Protein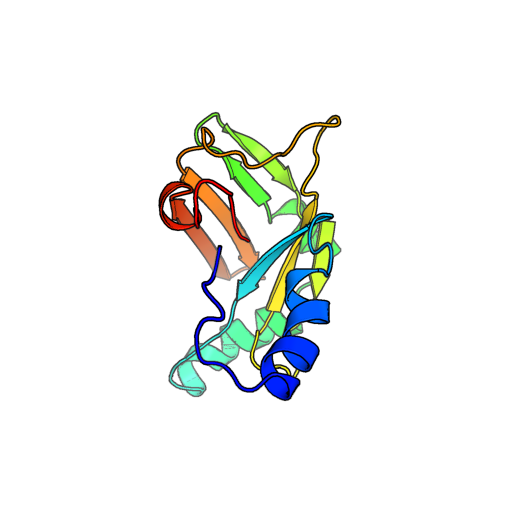 AF-A0A2V8QGH6-F1 (afdb_monomer)

Radius of gyration: 17.05 Å; Cα contacts (8 Å, |Δi|>4): 203; chains: 1; bounding box: 32×49×43 Å

Nearest PDB structures (foldseek):
  4hh8-assembly1_A  TM=4.545E-01  e=5.879E-02  Bos taurus
  2wxt-assembly1_A  TM=4.336E-01  e=2.666E-01  Clostridium perfringens
  1dee-assembly2_D  TM=5.356E-01  e=1.282E+00  Homo sapiens
  7q2t-assembly1_XXX  TM=5.241E-01  e=1.926E+00  Rattus norvegicus
  1dn0-assembly2_D  TM=5.490E-01  e=8.241E+00  Homo sapiens

Solvent-accessible surface area (backbone atoms only — not comparable to full-atom values): 7973 Å² total; per-residue (Å²): 114,86,76,68,82,83,56,56,70,68,56,49,62,66,44,42,68,62,73,70,45,83,62,72,66,42,40,74,51,65,52,62,87,85,77,63,65,82,79,43,44,67,60,50,49,35,45,62,67,56,54,55,74,60,35,38,76,49,19,34,43,31,37,72,87,70,52,69,46,56,42,72,47,69,42,55,53,59,102,76,84,53,35,26,39,42,31,27,65,27,57,52,98,89,38,65,68,74,52,89,82,44,46,40,39,33,44,36,36,49,43,79,95,82,46,73,49,76,48,77,44,52,40,75,80,35,46,52,78,92,36,83,59,114

Foldseek 3Di:
DPPPVPPDVVVVVVCCCVVVDCPPFKDKDFDDDDDDCVVCVVVLVLLQPPDFVQFQVWKWKAFPVGDIWGFPDWDAQDPPRRGIMTITGLDDPNHGPDDLPSAKIWIWTDRPPPDTDIDIDGQVVQDDPNDRHD

Sequence (134 aa):
MIELQGAPPERVAQLRPFVDRDFGDYIVVTISMDGDRKRMGPVMQELIGGDPAVLKSTTYLERKDGKRVALMDYRAPIQDGLGAKFVFPRMVEGKPFIDANSGEIRFATELGKTVKISRRFKVTEMMYDGKLEF

Structure (mmCIF, N/CA/C/O backbone):
data_AF-A0A2V8QGH6-F1
#
_entry.id   AF-A0A2V8QGH6-F1
#
loop_
_atom_site.group_PDB
_atom_site.id
_atom_site.type_symbol
_atom_site.label_atom_id
_atom_site.label_alt_id
_atom_site.label_comp_id
_atom_site.label_asym_id
_atom_site.label_entity_id
_atom_site.label_seq_id
_atom_site.pdbx_PDB_ins_code
_atom_site.Cartn_x
_atom_site.Cartn_y
_atom_site.Cartn_z
_atom_site.occupancy
_atom_site.B_iso_or_equiv
_atom_site.auth_seq_id
_atom_site.auth_comp_id
_atom_site.auth_asym_id
_atom_site.auth_atom_id
_atom_site.pdbx_PDB_model_num
ATOM 1 N N . MET A 1 1 ? -14.797 -20.140 4.272 1.00 42.56 1 MET A N 1
ATOM 2 C CA . MET A 1 1 ? -14.391 -21.547 4.332 1.00 42.56 1 MET A CA 1
ATOM 3 C C . MET A 1 1 ? -14.377 -22.015 2.895 1.00 42.56 1 MET A C 1
ATOM 5 O O . MET A 1 1 ? -15.437 -22.266 2.341 1.00 42.56 1 MET A O 1
ATOM 9 N N . ILE A 1 2 ? -13.207 -22.015 2.249 1.00 42.47 2 ILE A N 1
ATOM 10 C CA . ILE A 1 2 ? -13.086 -22.649 0.934 1.00 42.47 2 ILE A CA 1
ATOM 11 C C . ILE A 1 2 ? -13.390 -24.121 1.177 1.0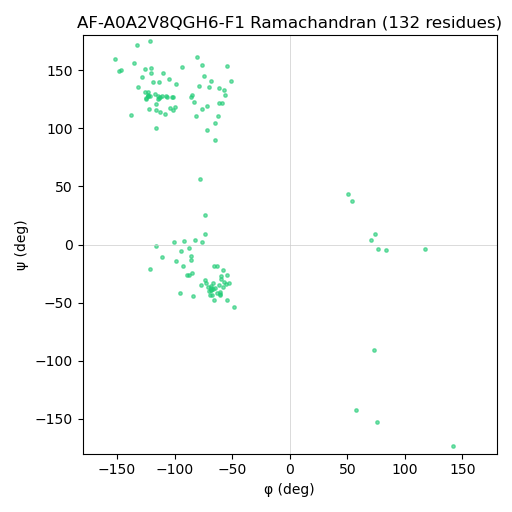0 42.47 2 ILE A C 1
ATOM 13 O O . ILE A 1 2 ? -12.640 -24.811 1.870 1.00 42.47 2 ILE A O 1
ATOM 17 N N . GLU A 1 3 ? -14.526 -24.582 0.672 1.00 43.94 3 GLU A N 1
ATOM 18 C CA . GLU A 1 3 ? -14.830 -25.997 0.678 1.00 43.94 3 GLU A CA 1
ATOM 19 C C . GLU A 1 3 ? -13.814 -26.696 -0.221 1.00 43.94 3 GLU A C 1
ATOM 21 O O . GLU A 1 3 ? -13.884 -26.659 -1.445 1.00 43.94 3 GLU A O 1
ATOM 26 N N . LEU A 1 4 ? -12.854 -27.372 0.408 1.00 52.66 4 LEU A N 1
ATOM 27 C CA . LEU A 1 4 ? -11.938 -28.315 -0.234 1.00 52.66 4 LEU A CA 1
ATOM 28 C C . LEU A 1 4 ? -12.654 -29.632 -0.589 1.00 52.66 4 LEU A C 1
ATOM 30 O O . LEU A 1 4 ? -12.025 -30.690 -0.656 1.00 52.66 4 LEU A O 1
ATOM 34 N N . GLN A 1 5 ? -13.975 -29.591 -0.786 1.00 47.25 5 GLN A N 1
ATOM 35 C CA . GLN A 1 5 ? -14.760 -30.751 -1.171 1.00 47.25 5 GLN A CA 1
ATOM 36 C C . GLN A 1 5 ? -14.439 -31.088 -2.632 1.00 47.25 5 GLN A C 1
ATOM 38 O O . GLN A 1 5 ? -14.924 -30.455 -3.564 1.00 47.25 5 GLN A O 1
ATOM 43 N N . GLY A 1 6 ? -13.556 -32.073 -2.817 1.00 56.00 6 GLY A N 1
ATOM 44 C CA . GLY A 1 6 ? -13.207 -32.643 -4.123 1.00 56.00 6 GLY A CA 1
ATOM 45 C C . GLY A 1 6 ? -11.746 -32.480 -4.550 1.00 56.00 6 GLY A C 1
ATOM 46 O O . GLY A 1 6 ? -11.358 -33.023 -5.582 1.00 56.00 6 GLY A O 1
ATOM 47 N N . ALA A 1 7 ? -10.909 -31.779 -3.778 1.00 54.28 7 ALA A N 1
ATOM 48 C CA . ALA A 1 7 ? -9.476 -31.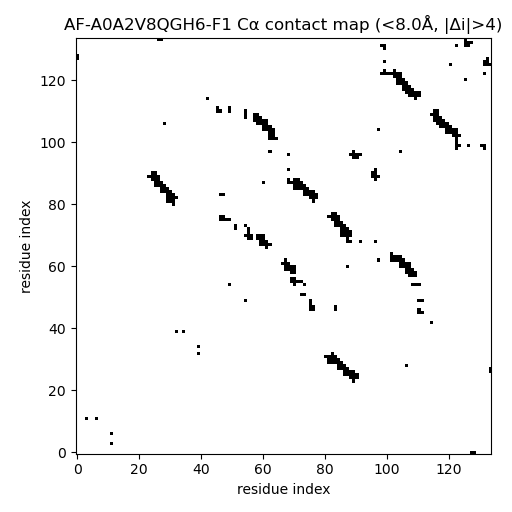724 -4.060 1.00 54.28 7 ALA A CA 1
ATOM 49 C C . ALA A 1 7 ? -8.779 -33.012 -3.567 1.00 54.28 7 ALA A C 1
ATOM 51 O O . ALA A 1 7 ? -9.055 -33.453 -2.448 1.00 54.28 7 ALA A O 1
ATOM 52 N N . PRO A 1 8 ? -7.857 -33.610 -4.352 1.00 67.88 8 PRO A N 1
ATOM 53 C CA . PRO A 1 8 ? -7.068 -34.760 -3.917 1.00 67.88 8 PRO A CA 1
ATOM 54 C C . PRO A 1 8 ? -6.408 -34.496 -2.551 1.00 67.88 8 PRO A C 1
ATOM 56 O O . PRO A 1 8 ? -5.919 -33.379 -2.340 1.00 67.88 8 PRO A O 1
ATOM 59 N N . PRO A 1 9 ? -6.344 -35.482 -1.635 1.00 64.06 9 PRO A N 1
ATOM 60 C CA . PRO A 1 9 ? -5.819 -35.302 -0.274 1.00 64.06 9 PRO A CA 1
ATOM 61 C C . PRO A 1 9 ? -4.422 -34.671 -0.237 1.00 64.06 9 PRO A C 1
ATOM 63 O O . PRO A 1 9 ? -4.102 -33.876 0.641 1.00 64.06 9 PRO A O 1
ATOM 66 N N . GLU A 1 10 ? -3.613 -34.974 -1.246 1.00 65.94 10 GLU A N 1
ATOM 67 C CA . GLU A 1 10 ? -2.283 -34.418 -1.474 1.00 65.94 10 GLU A CA 1
ATOM 68 C C . GLU A 1 10 ? -2.280 -32.931 -1.865 1.00 65.94 10 GLU A C 1
ATOM 70 O O . GLU A 1 10 ? -1.437 -32.185 -1.372 1.00 65.94 10 GLU A O 1
ATOM 75 N N . ARG A 1 11 ? -3.260 -32.442 -2.641 1.00 53.22 11 ARG A N 1
ATOM 76 C CA . ARG A 1 11 ? -3.430 -30.993 -2.876 1.00 53.22 11 ARG A CA 1
ATOM 77 C C . ARG A 1 11 ? -3.921 -30.278 -1.625 1.00 53.22 11 ARG A C 1
ATOM 79 O O . ARG A 1 11 ? -3.447 -29.192 -1.321 1.00 53.22 11 ARG A O 1
ATOM 86 N N . VAL A 1 12 ? -4.836 -30.890 -0.876 1.00 58.72 12 VAL A N 1
ATOM 87 C CA . VAL A 1 12 ? -5.308 -30.346 0.406 1.00 58.72 12 VAL A CA 1
ATOM 88 C C . VAL A 1 12 ? -4.150 -30.224 1.399 1.00 58.72 12 VAL A C 1
ATOM 90 O O . VAL A 1 12 ? -3.998 -29.189 2.039 1.00 58.72 12 VAL A O 1
ATOM 93 N N . ALA A 1 13 ? -3.287 -31.237 1.483 1.00 62.97 13 ALA A N 1
ATOM 94 C CA . ALA A 1 13 ? -2.097 -31.215 2.327 1.00 62.97 13 ALA A CA 1
ATOM 95 C C . ALA A 1 13 ? -1.048 -30.183 1.873 1.00 62.97 13 ALA A C 1
ATOM 97 O O . ALA A 1 13 ? -0.385 -29.593 2.719 1.00 62.97 13 ALA A O 1
ATOM 98 N N . GLN A 1 14 ? -0.918 -29.924 0.567 1.00 56.81 14 GLN A N 1
ATOM 99 C CA . GLN A 1 14 ? -0.036 -28.877 0.031 1.00 56.81 14 GLN A CA 1
ATOM 100 C C . GLN A 1 14 ? -0.576 -27.457 0.266 1.00 56.81 14 GLN A C 1
ATOM 102 O O . GLN A 1 14 ? 0.206 -26.524 0.423 1.00 56.81 14 GLN A O 1
ATOM 107 N N . LEU A 1 15 ? -1.902 -27.291 0.306 1.00 56.12 15 LEU A N 1
ATOM 108 C CA . LEU A 1 15 ? -2.566 -25.995 0.483 1.00 56.12 15 LEU A CA 1
ATOM 109 C C . LEU A 1 15 ? -2.796 -25.631 1.957 1.00 56.12 15 LEU A C 1
ATOM 111 O O . LEU A 1 15 ? -2.842 -24.449 2.284 1.00 56.12 15 LEU A O 1
ATOM 115 N N . ARG A 1 16 ? -2.896 -26.615 2.859 1.00 51.38 16 ARG A N 1
ATOM 116 C CA . ARG A 1 16 ? -3.062 -26.393 4.307 1.00 51.38 16 ARG A CA 1
ATOM 117 C C . ARG A 1 16 ? -1.987 -25.485 4.918 1.00 51.38 16 ARG A C 1
ATOM 119 O O . ARG A 1 16 ? -2.369 -24.505 5.530 1.00 51.38 16 ARG A O 1
ATOM 126 N N . PRO A 1 17 ? -0.676 -25.668 4.674 1.00 54.41 17 PRO A N 1
ATOM 127 C CA . PRO A 1 17 ? 0.354 -24.758 5.188 1.00 54.41 17 PRO A CA 1
ATOM 128 C C . PRO A 1 17 ? 0.261 -23.324 4.650 1.00 54.41 17 PRO A C 1
ATOM 130 O O . PRO A 1 17 ? 0.872 -22.422 5.218 1.00 54.41 17 PRO A O 1
ATOM 133 N N . PHE A 1 18 ? -0.443 -23.117 3.532 1.00 49.03 18 PHE A N 1
ATOM 134 C CA . PHE A 1 18 ? -0.732 -21.791 2.997 1.00 49.03 18 PHE A CA 1
ATOM 135 C C . PHE A 1 18 ? -1.963 -21.192 3.689 1.00 49.03 18 PHE A C 1
ATOM 137 O O . PHE A 1 18 ? -1.900 -20.056 4.119 1.00 49.03 18 PHE A O 1
ATOM 144 N N . VAL A 1 19 ? -3.040 -21.959 3.878 1.00 52.59 19 VAL A N 1
ATOM 145 C CA . VAL A 1 19 ? -4.257 -21.517 4.594 1.00 52.59 19 VAL A CA 1
ATOM 146 C C . VAL A 1 19 ? -4.011 -21.305 6.096 1.00 52.59 19 VAL A C 1
ATOM 148 O O . VAL A 1 19 ? -4.541 -20.367 6.680 1.00 52.59 19 VAL A O 1
ATOM 151 N N . ASP A 1 20 ? -3.184 -22.155 6.702 1.00 51.50 20 ASP A N 1
ATOM 152 C CA . ASP A 1 20 ? -2.834 -22.144 8.126 1.00 51.50 20 ASP A CA 1
ATOM 153 C C . ASP A 1 20 ? -1.633 -21.227 8.426 1.00 51.50 20 ASP A C 1
ATOM 155 O O . ASP A 1 20 ? -1.232 -21.082 9.584 1.00 51.50 20 ASP A O 1
ATOM 159 N N . ARG A 1 21 ? -1.025 -20.606 7.401 1.00 45.19 21 ARG A N 1
ATOM 160 C CA . ARG A 1 21 ? -0.011 -19.571 7.613 1.00 45.19 21 ARG A CA 1
ATOM 161 C C . ARG A 1 21 ? -0.711 -18.324 8.121 1.00 45.19 21 ARG A C 1
ATOM 163 O O . ARG A 1 21 ? -1.530 -17.731 7.425 1.00 45.19 21 ARG A O 1
ATOM 170 N N . ASP A 1 22 ? -0.335 -17.908 9.321 1.00 47.09 22 ASP A N 1
ATOM 171 C CA . ASP A 1 22 ? -0.697 -16.604 9.848 1.00 47.09 22 ASP A CA 1
ATOM 172 C C . ASP A 1 22 ? -0.022 -15.524 8.985 1.00 47.09 22 ASP A C 1
ATOM 174 O O . ASP A 1 22 ? 1.120 -15.128 9.200 1.00 47.09 22 ASP A O 1
ATOM 178 N N . PHE A 1 23 ? -0.713 -15.081 7.934 1.00 49.56 23 PHE A N 1
ATOM 179 C CA . PHE A 1 23 ? -0.375 -13.866 7.191 1.00 49.56 23 PHE A CA 1
ATOM 180 C C . PHE A 1 23 ? -0.742 -12.598 8.000 1.00 49.56 23 PHE A C 1
ATOM 182 O O . PHE A 1 23 ? -0.713 -11.485 7.476 1.00 49.56 23 PHE A O 1
ATOM 189 N N . GLY A 1 24 ? -1.117 -12.757 9.276 1.00 57.62 24 GLY A N 1
ATOM 190 C CA . GLY A 1 24 ? -1.814 -11.790 10.115 1.00 57.62 24 GLY A CA 1
ATOM 191 C C . GLY A 1 24 ? -1.001 -10.629 10.676 1.00 57.62 24 GLY A C 1
ATOM 192 O O . GLY A 1 24 ? -1.584 -9.800 11.365 1.00 57.62 24 GLY A O 1
ATOM 193 N N . ASP A 1 25 ? 0.286 -10.481 10.378 1.00 72.19 25 ASP A N 1
ATOM 194 C CA . ASP A 1 25 ? 1.054 -9.364 10.952 1.00 72.19 25 ASP A CA 1
ATOM 195 C C . ASP A 1 25 ? 0.968 -8.075 10.119 1.00 72.19 25 ASP A C 1
ATOM 197 O O . ASP A 1 25 ? 1.076 -6.960 10.649 1.00 72.19 25 ASP A O 1
ATOM 201 N N . TYR A 1 26 ? 0.719 -8.195 8.811 1.00 86.62 26 TYR A N 1
ATOM 202 C CA . TYR A 1 26 ? 0.859 -7.079 7.876 1.00 86.62 26 TYR A CA 1
ATOM 203 C C . TYR A 1 26 ? -0.302 -6.962 6.892 1.00 86.62 26 TYR A C 1
ATOM 205 O O . TYR A 1 26 ? -0.995 -7.924 6.585 1.00 86.62 26 TYR A O 1
ATOM 213 N N . ILE A 1 27 ? -0.492 -5.750 6.380 1.00 90.56 27 ILE A N 1
ATOM 214 C CA . ILE A 1 27 ? -1.273 -5.480 5.174 1.00 90.56 27 ILE A CA 1
ATOM 215 C C . ILE A 1 27 ? -0.260 -5.263 4.052 1.00 90.56 27 ILE A C 1
ATOM 217 O O . ILE A 1 27 ? 0.632 -4.422 4.190 1.00 90.56 27 ILE A O 1
ATOM 221 N N . VAL A 1 28 ? -0.385 -5.985 2.940 1.00 91.56 28 VAL A N 1
ATOM 222 C CA . VAL A 1 28 ? 0.504 -5.819 1.783 1.00 91.56 28 VAL A CA 1
ATOM 223 C C . VAL A 1 28 ? -0.298 -5.321 0.589 1.00 91.56 28 VAL A C 1
ATOM 225 O O . VAL A 1 28 ? -1.221 -5.982 0.131 1.00 91.56 28 VAL A O 1
ATOM 228 N N . VAL A 1 29 ? 0.082 -4.162 0.052 1.00 93.31 29 VAL A N 1
ATOM 229 C CA . VAL A 1 29 ? -0.424 -3.675 -1.236 1.00 93.31 29 VAL A CA 1
ATOM 230 C C . VAL A 1 29 ? 0.637 -3.928 -2.291 1.00 93.31 29 VAL A C 1
ATOM 232 O O . VAL A 1 29 ? 1.789 -3.518 -2.128 1.00 93.31 29 VAL A O 1
ATOM 235 N N . THR A 1 30 ? 0.259 -4.592 -3.37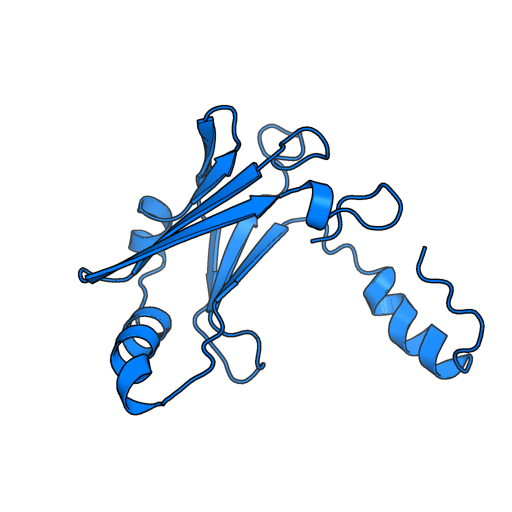7 1.00 93.00 30 THR A N 1
ATOM 236 C CA . THR A 1 30 ? 1.157 -4.843 -4.501 1.00 93.00 30 THR A CA 1
ATOM 237 C C . THR A 1 30 ? 0.831 -3.945 -5.683 1.00 93.00 30 THR A C 1
ATOM 239 O O . THR A 1 30 ? -0.327 -3.644 -5.974 1.00 93.00 30 THR A O 1
ATOM 242 N N . ILE A 1 31 ? 1.879 -3.499 -6.371 1.00 91.44 31 ILE A N 1
ATOM 243 C CA . ILE A 1 31 ? 1.772 -2.835 -7.665 1.00 91.44 31 ILE A CA 1
ATOM 244 C C . ILE A 1 31 ? 2.484 -3.719 -8.677 1.00 91.44 31 ILE A C 1
ATOM 246 O O . ILE A 1 31 ? 3.714 -3.708 -8.786 1.00 91.44 31 ILE A O 1
ATOM 250 N N . SER A 1 32 ? 1.689 -4.483 -9.416 1.00 87.44 32 SER A N 1
ATOM 251 C CA . SER A 1 32 ? 2.109 -5.125 -10.652 1.00 87.44 32 SER A CA 1
ATOM 252 C C . SER A 1 32 ? 1.756 -4.225 -11.834 1.00 87.44 32 SER A C 1
ATOM 254 O O . SER A 1 32 ? 0.838 -3.404 -11.775 1.00 87.44 32 SER A O 1
ATOM 256 N N . MET A 1 33 ? 2.523 -4.352 -12.911 1.00 80.56 33 MET A N 1
ATOM 257 C CA . MET A 1 33 ? 2.221 -3.671 -14.160 1.00 80.56 33 MET A CA 1
ATOM 258 C C . MET A 1 33 ? 1.956 -4.694 -15.244 1.00 80.56 33 MET A C 1
ATOM 260 O O . MET A 1 33 ? 2.758 -5.600 -15.460 1.00 80.56 33 MET A O 1
ATOM 264 N N . ASP A 1 34 ? 0.839 -4.492 -15.926 1.00 79.44 34 ASP A N 1
ATOM 265 C CA . ASP A 1 34 ? 0.444 -5.228 -17.112 1.00 79.44 34 ASP A CA 1
ATOM 266 C C . ASP A 1 34 ? 0.215 -4.214 -18.241 1.00 79.44 34 ASP A C 1
ATOM 268 O O . ASP A 1 34 ? -0.463 -3.200 -18.046 1.00 79.44 34 ASP A O 1
ATOM 272 N N . GLY A 1 35 ? 0.855 -4.423 -19.393 1.00 74.50 35 GLY A N 1
ATOM 273 C CA . GLY A 1 35 ? 0.766 -3.516 -20.539 1.00 74.50 35 GLY A CA 1
ATOM 274 C C . GLY A 1 35 ? 2.061 -3.316 -21.333 1.00 74.50 35 GLY A C 1
ATOM 275 O O . GLY A 1 35 ? 3.083 -3.966 -21.116 1.00 74.50 35 GLY A O 1
ATOM 276 N N . ASP A 1 36 ? 2.008 -2.387 -22.295 1.00 77.62 36 ASP A N 1
ATOM 277 C CA . ASP A 1 36 ? 3.110 -2.109 -23.223 1.00 77.62 36 ASP A CA 1
ATOM 278 C C . ASP A 1 36 ? 4.377 -1.621 -22.494 1.00 77.62 36 ASP A C 1
ATOM 280 O O . ASP A 1 36 ? 4.399 -0.577 -21.827 1.00 77.62 36 ASP A O 1
ATOM 284 N N . ARG A 1 37 ? 5.470 -2.365 -22.694 1.00 72.50 37 ARG A N 1
ATOM 285 C CA . ARG A 1 37 ? 6.766 -2.163 -22.037 1.00 72.50 37 ARG A CA 1
ATOM 286 C C . ARG A 1 37 ? 7.364 -0.768 -22.256 1.00 72.50 37 ARG A C 1
ATOM 288 O O . ARG A 1 37 ? 8.037 -0.266 -21.358 1.00 72.50 37 ARG A O 1
ATOM 295 N N . LYS A 1 38 ? 7.126 -0.116 -23.402 1.00 78.25 38 LYS A N 1
ATOM 296 C CA . LYS A 1 38 ? 7.646 1.238 -23.675 1.00 78.25 38 LYS A CA 1
ATOM 297 C C . LYS A 1 38 ? 6.944 2.297 -22.835 1.00 78.25 38 LYS A C 1
ATOM 299 O O . LYS A 1 38 ? 7.588 3.244 -22.395 1.00 78.25 38 LYS A O 1
ATOM 304 N N . ARG A 1 39 ? 5.640 2.139 -22.594 1.00 78.94 39 ARG A N 1
ATOM 305 C CA . ARG A 1 39 ? 4.861 3.087 -21.781 1.00 78.94 39 ARG A CA 1
ATOM 306 C C . ARG A 1 39 ? 5.116 2.901 -20.290 1.00 78.94 39 ARG A C 1
ATOM 308 O O . ARG A 1 39 ? 5.133 3.879 -19.553 1.00 78.94 39 ARG A O 1
ATOM 315 N N . MET A 1 40 ? 5.331 1.660 -19.861 1.00 82.25 40 MET A N 1
ATOM 316 C CA . MET A 1 40 ? 5.521 1.310 -18.449 1.00 82.25 40 MET A CA 1
ATOM 317 C C . MET A 1 40 ? 6.970 1.455 -17.969 1.00 82.25 40 MET A C 1
ATOM 319 O O . MET A 1 40 ? 7.210 1.480 -16.766 1.00 82.25 40 MET A O 1
ATOM 323 N N . GLY A 1 41 ? 7.934 1.603 -18.884 1.00 85.19 41 GLY A N 1
ATOM 324 C CA . GLY A 1 41 ? 9.357 1.752 -18.566 1.00 85.19 41 GLY A CA 1
ATOM 325 C C . GLY A 1 41 ? 9.657 2.789 -17.472 1.00 85.19 41 GLY A C 1
ATOM 326 O O . GLY A 1 41 ? 10.278 2.415 -16.480 1.00 85.19 41 GLY A O 1
ATOM 327 N N . PRO A 1 42 ? 9.190 4.047 -17.585 1.00 86.56 42 PRO A N 1
ATOM 328 C CA . PRO A 1 42 ? 9.435 5.068 -16.565 1.00 86.56 42 PRO A CA 1
ATOM 329 C C . PRO A 1 42 ? 8.870 4.701 -15.187 1.00 86.56 42 PRO A C 1
ATOM 331 O O . PRO A 1 42 ? 9.561 4.841 -14.188 1.00 86.56 42 PRO A O 1
ATOM 334 N N . VAL A 1 43 ? 7.652 4.154 -15.126 1.00 86.06 43 VAL A N 1
ATOM 335 C CA . VAL A 1 43 ? 7.034 3.738 -13.855 1.00 86.06 43 VAL A CA 1
ATOM 336 C C . VAL A 1 43 ? 7.789 2.556 -13.239 1.00 86.06 43 VAL A C 1
ATOM 338 O O . VAL A 1 43 ? 8.006 2.539 -12.032 1.00 86.06 43 VAL A O 1
ATOM 341 N N . MET A 1 44 ? 8.259 1.599 -14.053 1.00 87.88 44 MET A N 1
ATOM 342 C CA . MET A 1 44 ? 9.112 0.507 -13.563 1.00 87.88 44 MET A CA 1
ATOM 343 C C . MET A 1 44 ? 10.406 1.044 -12.961 1.00 87.88 44 MET A C 1
ATOM 345 O O . MET A 1 44 ? 10.843 0.517 -11.946 1.00 87.88 44 MET A O 1
ATOM 349 N N . GLN A 1 45 ? 11.027 2.055 -13.574 1.00 89.62 45 GLN A N 1
ATOM 350 C CA . GLN A 1 45 ? 12.259 2.642 -13.043 1.00 89.62 45 GLN A CA 1
ATOM 351 C C . GLN A 1 45 ? 12.022 3.290 -11.678 1.00 89.62 45 GLN A C 1
ATOM 353 O O . GLN A 1 45 ? 12.807 3.056 -10.765 1.00 89.62 45 GLN A O 1
ATOM 358 N N . GLU A 1 46 ? 10.912 4.010 -11.503 1.00 91.19 46 GLU A N 1
ATOM 359 C CA . GLU A 1 46 ? 10.548 4.591 -10.204 1.00 91.19 46 GLU A CA 1
ATOM 360 C C . GLU A 1 46 ? 10.247 3.514 -9.148 1.00 91.19 46 GLU A C 1
ATOM 362 O O . GLU A 1 46 ? 10.631 3.651 -7.990 1.00 91.19 46 GLU A O 1
ATOM 367 N N . LEU A 1 47 ? 9.612 2.402 -9.534 1.00 90.81 47 LEU A N 1
ATOM 368 C CA . LEU A 1 47 ? 9.396 1.267 -8.630 1.00 90.81 47 LEU A CA 1
ATOM 369 C C . LEU A 1 47 ? 10.715 0.553 -8.282 1.00 90.81 47 LEU A C 1
ATOM 371 O O . LEU A 1 47 ? 10.924 0.150 -7.142 1.00 90.81 47 LEU A O 1
ATOM 375 N N . ILE A 1 48 ? 11.634 0.390 -9.229 1.00 91.31 48 ILE A N 1
ATOM 376 C CA . ILE A 1 48 ? 12.933 -0.247 -8.967 1.00 91.31 48 ILE A CA 1
ATOM 377 C C . ILE A 1 48 ? 13.815 0.648 -8.086 1.00 91.31 48 ILE A C 1
ATOM 379 O O . ILE A 1 48 ? 14.448 0.151 -7.160 1.00 91.31 48 ILE A O 1
ATOM 383 N N . GLY A 1 49 ? 13.852 1.951 -8.368 1.00 90.19 49 GLY A N 1
ATOM 384 C CA . GLY A 1 49 ? 14.716 2.928 -7.700 1.00 90.19 49 GLY A CA 1
ATOM 385 C C . GLY A 1 49 ? 14.098 3.627 -6.488 1.00 90.19 49 GLY A C 1
ATOM 386 O O . GLY A 1 49 ? 14.729 4.524 -5.933 1.00 90.19 49 GLY A O 1
ATOM 387 N N . GLY A 1 50 ? 12.874 3.267 -6.095 1.00 89.62 50 GLY A N 1
ATOM 388 C CA . GLY A 1 50 ? 12.150 3.930 -5.014 1.00 89.62 50 GLY A CA 1
ATOM 389 C C . GLY A 1 50 ? 12.906 3.875 -3.686 1.00 89.62 50 GLY A C 1
ATOM 390 O O . GLY A 1 50 ? 13.188 2.792 -3.176 1.00 89.62 50 GLY A O 1
ATOM 391 N N . ASP A 1 51 ? 13.200 5.044 -3.113 1.00 91.06 51 ASP A N 1
ATOM 392 C CA . ASP A 1 51 ? 13.853 5.168 -1.808 1.00 91.06 51 ASP A CA 1
ATOM 393 C C . ASP A 1 51 ? 12.848 4.870 -0.678 1.00 91.06 51 ASP A C 1
ATOM 395 O O . ASP A 1 51 ? 11.889 5.633 -0.498 1.00 91.06 51 ASP A O 1
ATOM 399 N N . PRO A 1 52 ? 13.056 3.810 0.129 1.00 89.69 52 PRO A N 1
ATOM 400 C CA . PRO A 1 52 ? 12.174 3.485 1.242 1.00 89.69 52 PRO A CA 1
ATOM 401 C C . PRO A 1 52 ? 11.977 4.639 2.234 1.00 89.69 52 PRO A C 1
ATOM 403 O O . PRO A 1 52 ? 10.888 4.771 2.788 1.00 89.69 52 PRO A O 1
ATOM 406 N N . ALA A 1 53 ? 12.986 5.486 2.466 1.00 89.94 53 ALA A N 1
ATOM 407 C CA . ALA A 1 53 ? 12.871 6.612 3.390 1.00 89.94 53 ALA A CA 1
ATOM 408 C C . ALA A 1 53 ? 11.890 7.671 2.867 1.00 89.94 53 ALA A C 1
ATOM 410 O O . ALA A 1 53 ? 11.021 8.137 3.608 1.00 89.94 53 ALA A O 1
ATOM 411 N N . VAL A 1 54 ? 11.973 7.993 1.574 1.00 92.12 54 VAL A N 1
ATOM 412 C CA . VAL A 1 54 ? 11.034 8.911 0.917 1.00 92.12 54 VAL A CA 1
ATOM 413 C C . VAL A 1 54 ? 9.637 8.298 0.890 1.00 92.12 54 VAL A C 1
ATOM 415 O O . VAL A 1 54 ? 8.678 8.948 1.308 1.00 92.12 54 VAL A O 1
ATOM 418 N N . LEU A 1 55 ? 9.515 7.031 0.490 1.00 94.88 55 LEU A N 1
ATOM 419 C CA . LEU A 1 55 ? 8.221 6.355 0.388 1.00 94.88 55 LEU A CA 1
ATOM 420 C C . LEU A 1 55 ? 7.500 6.260 1.731 1.00 94.88 55 LEU A C 1
ATOM 422 O O . LEU A 1 55 ? 6.283 6.423 1.764 1.00 94.88 55 LEU A O 1
ATOM 426 N N . LYS A 1 56 ? 8.218 6.090 2.846 1.00 93.94 56 LYS A N 1
ATOM 427 C CA . LYS A 1 56 ? 7.625 6.129 4.194 1.00 93.94 56 LYS A CA 1
ATOM 428 C C . LYS A 1 56 ? 6.947 7.456 4.529 1.00 93.94 56 LYS A C 1
ATOM 430 O O . LYS A 1 56 ? 5.979 7.463 5.282 1.00 93.94 56 LYS A O 1
ATOM 435 N N . SER A 1 57 ? 7.424 8.562 3.959 1.00 93.12 57 SER A N 1
ATOM 436 C CA . SER A 1 57 ? 6.849 9.895 4.179 1.00 93.12 57 SER A CA 1
ATOM 437 C C . SER A 1 57 ? 5.658 10.211 3.265 1.00 93.12 57 SER A C 1
ATOM 439 O O . SER A 1 57 ? 4.808 11.023 3.627 1.00 93.12 57 SER A O 1
ATOM 441 N N . THR A 1 58 ? 5.567 9.563 2.098 1.00 95.06 58 THR A N 1
ATOM 442 C CA . THR A 1 58 ? 4.551 9.861 1.072 1.00 95.06 58 THR A CA 1
ATOM 443 C C . THR A 1 58 ? 3.503 8.763 0.900 1.00 95.06 58 THR A C 1
ATOM 445 O O . THR A 1 58 ? 2.494 8.986 0.230 1.00 95.06 58 THR A O 1
ATOM 448 N N . THR A 1 59 ? 3.717 7.586 1.497 1.00 97.81 59 THR A N 1
ATOM 449 C CA . THR A 1 59 ? 2.884 6.398 1.283 1.00 97.81 59 THR A CA 1
ATOM 450 C C . THR A 1 59 ? 2.100 6.006 2.525 1.00 97.81 59 THR A C 1
ATOM 452 O O . THR A 1 59 ? 2.668 5.791 3.597 1.00 97.81 59 THR A O 1
ATOM 455 N N . TYR A 1 60 ? 0.786 5.866 2.373 1.00 98.19 60 TYR A N 1
ATOM 456 C CA . TYR A 1 60 ? -0.117 5.517 3.465 1.00 98.19 60 TYR A CA 1
ATOM 457 C C . TYR A 1 60 ? -1.360 4.766 2.981 1.00 98.19 60 TYR A C 1
ATOM 459 O O . TYR A 1 60 ? -1.767 4.869 1.819 1.00 98.19 60 TYR A O 1
ATOM 467 N N . LEU A 1 61 ? -1.992 4.054 3.916 1.00 97.75 61 LEU A N 1
ATOM 468 C CA . LEU A 1 61 ? -3.399 3.675 3.808 1.00 97.75 61 LEU A CA 1
ATOM 469 C C . LEU A 1 61 ? -4.239 4.649 4.630 1.00 97.75 61 LEU A C 1
ATOM 471 O O . LEU A 1 61 ? -3.864 5.007 5.744 1.00 97.75 61 LEU A O 1
ATOM 475 N N . GLU A 1 62 ? -5.376 5.067 4.090 1.00 97.75 62 GLU A N 1
ATOM 476 C CA . GLU A 1 62 ? -6.334 5.968 4.730 1.00 97.75 62 GLU A CA 1
ATOM 477 C C . GLU A 1 62 ? -7.711 5.306 4.789 1.00 97.75 62 GLU A C 1
ATOM 479 O O . GLU A 1 62 ? -8.227 4.836 3.775 1.00 97.75 62 GLU A O 1
ATOM 484 N N . ARG A 1 63 ? -8.308 5.269 5.981 1.00 95.00 63 ARG A N 1
ATOM 485 C CA . ARG A 1 63 ? -9.696 4.840 6.198 1.00 95.00 63 ARG A CA 1
ATOM 486 C C . ARG A 1 63 ? -10.663 5.974 5.864 1.00 95.00 63 ARG A C 1
ATOM 488 O O . ARG A 1 63 ? -10.306 7.149 5.921 1.00 95.00 63 ARG A O 1
ATOM 495 N N . LYS A 1 64 ? -11.938 5.637 5.650 1.00 92.19 64 LYS A N 1
ATOM 496 C CA . LYS A 1 64 ? -13.021 6.628 5.477 1.00 92.19 64 LYS A CA 1
ATOM 497 C C . LYS A 1 64 ? -13.144 7.646 6.625 1.00 92.19 64 LYS A C 1
ATOM 499 O O . LYS A 1 64 ? -13.661 8.735 6.412 1.00 92.19 64 LYS A O 1
ATOM 504 N N . ASP A 1 65 ? -12.707 7.282 7.833 1.00 91.19 65 ASP A N 1
ATOM 505 C CA . ASP A 1 65 ? -12.720 8.142 9.027 1.00 91.19 65 ASP A CA 1
ATOM 506 C C . ASP A 1 65 ? -11.518 9.108 9.096 1.00 91.19 65 ASP A C 1
ATOM 508 O O . ASP A 1 65 ? -11.365 9.837 10.074 1.00 91.19 65 ASP A O 1
ATOM 512 N N . GLY A 1 66 ? -10.669 9.124 8.063 1.00 93.38 66 GLY A N 1
ATOM 513 C CA . GLY A 1 66 ? -9.505 10.000 7.949 1.00 93.38 66 GLY A CA 1
ATOM 514 C C . GLY A 1 66 ? -8.259 9.489 8.672 1.00 93.38 66 GLY A C 1
ATOM 515 O O . GLY A 1 66 ? -7.194 10.093 8.532 1.00 93.38 66 GLY A O 1
ATOM 516 N N . LYS A 1 67 ? -8.340 8.377 9.417 1.00 94.81 67 LYS A N 1
ATOM 517 C CA . LYS A 1 67 ? -7.157 7.781 10.046 1.00 94.81 67 LYS A CA 1
ATOM 518 C C . LYS A 1 67 ? -6.223 7.209 8.991 1.00 94.81 67 LYS A C 1
ATOM 520 O O . LYS A 1 67 ? -6.664 6.580 8.027 1.00 94.81 67 LYS A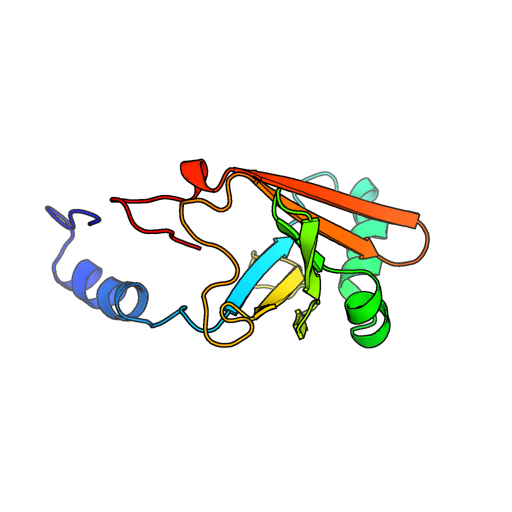 O 1
ATOM 525 N N . ARG A 1 68 ? -4.922 7.388 9.219 1.00 96.75 68 ARG A N 1
ATOM 526 C CA . ARG A 1 68 ? -3.859 6.917 8.333 1.00 96.75 68 ARG A CA 1
ATOM 527 C C . ARG A 1 68 ? -2.921 5.967 9.046 1.00 96.75 68 ARG A C 1
ATOM 529 O O . ARG A 1 68 ? -2.633 6.148 10.226 1.00 96.75 68 ARG A O 1
ATOM 536 N N . VAL A 1 69 ? -2.397 5.015 8.291 1.00 96.31 69 VAL A N 1
ATOM 537 C CA . VAL A 1 69 ? -1.238 4.222 8.685 1.00 96.31 69 VAL A CA 1
ATOM 538 C C . VAL A 1 69 ? -0.145 4.413 7.645 1.00 96.31 69 VAL A C 1
ATOM 540 O O . VAL A 1 69 ? -0.387 4.307 6.440 1.00 96.31 69 VAL A O 1
ATOM 543 N N . ALA A 1 70 ? 1.046 4.764 8.121 1.00 96.75 70 ALA A N 1
ATOM 544 C CA . ALA A 1 70 ? 2.206 4.969 7.270 1.00 96.75 70 ALA A CA 1
ATOM 545 C C . ALA A 1 70 ? 2.788 3.630 6.810 1.00 96.75 70 ALA A C 1
ATOM 547 O O . ALA A 1 70 ? 2.641 2.599 7.474 1.00 96.75 70 ALA A O 1
ATOM 548 N N . LEU A 1 71 ? 3.473 3.668 5.673 1.00 97.12 71 LEU A N 1
ATOM 549 C CA . LEU A 1 71 ? 4.256 2.546 5.182 1.00 97.12 71 LEU A CA 1
ATOM 550 C C . LEU A 1 71 ? 5.301 2.115 6.223 1.00 97.12 71 LEU A C 1
ATOM 552 O O . LEU A 1 71 ? 6.037 2.939 6.766 1.00 97.12 71 LEU A O 1
ATOM 556 N N . MET A 1 72 ? 5.393 0.814 6.476 1.00 94.25 72 MET A N 1
ATOM 557 C CA . MET A 1 72 ? 6.390 0.229 7.372 1.00 94.25 72 MET A CA 1
ATOM 558 C C . MET A 1 72 ? 7.613 -0.270 6.599 1.00 94.25 72 MET A C 1
ATOM 560 O O . MET A 1 72 ? 8.746 -0.056 7.039 1.00 94.25 72 MET A O 1
ATOM 564 N N . ASP A 1 73 ? 7.393 -0.904 5.446 1.00 93.69 73 ASP A N 1
ATOM 565 C CA . ASP A 1 73 ? 8.451 -1.462 4.601 1.00 93.69 73 ASP A CA 1
ATOM 566 C C . ASP A 1 73 ? 8.094 -1.362 3.109 1.00 93.69 73 ASP A C 1
ATOM 568 O O . ASP A 1 73 ? 6.921 -1.394 2.728 1.00 93.69 73 ASP A O 1
ATOM 572 N N . TYR A 1 74 ? 9.122 -1.235 2.270 1.00 94.81 74 TYR A N 1
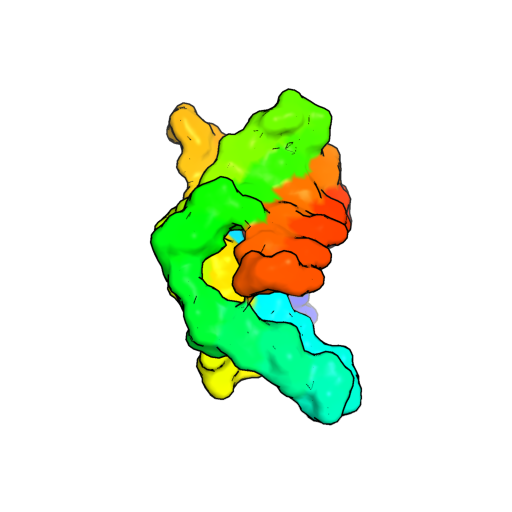ATOM 573 C CA . TYR A 1 74 ? 9.010 -1.212 0.816 1.00 94.81 74 TYR A CA 1
ATOM 574 C C . TYR A 1 74 ? 9.915 -2.275 0.211 1.00 94.81 74 TYR A C 1
ATOM 576 O O . TYR A 1 74 ? 11.105 -2.334 0.516 1.00 94.81 74 TYR A O 1
ATOM 584 N N . ARG A 1 75 ? 9.367 -3.073 -0.707 1.00 92.81 75 ARG A N 1
ATOM 585 C CA . ARG A 1 75 ? 10.146 -4.047 -1.472 1.00 92.81 75 ARG A CA 1
ATOM 586 C C . ARG A 1 75 ? 9.990 -3.763 -2.954 1.00 92.81 75 ARG A C 1
ATOM 588 O O . ARG A 1 75 ? 8.892 -3.882 -3.503 1.00 92.81 75 ARG A O 1
ATOM 595 N N . ALA A 1 76 ? 11.108 -3.420 -3.585 1.00 92.38 76 ALA A N 1
ATOM 596 C CA . ALA A 1 76 ? 11.203 -3.265 -5.027 1.00 92.38 76 ALA A CA 1
ATOM 597 C C . ALA A 1 76 ? 10.719 -4.540 -5.756 1.00 92.38 76 ALA A C 1
ATOM 599 O O . ALA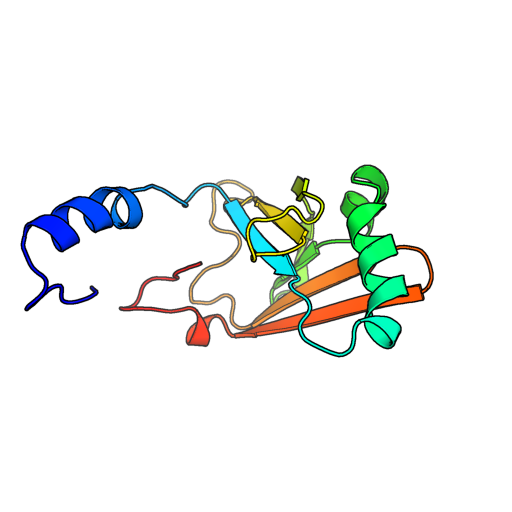 A 1 76 ? 10.760 -5.641 -5.189 1.00 92.38 76 ALA A O 1
ATOM 600 N N . PRO A 1 77 ? 10.238 -4.415 -7.005 1.00 91.31 77 PRO A N 1
ATOM 601 C CA . PRO A 1 77 ? 9.776 -5.562 -7.773 1.00 91.31 77 PRO A CA 1
ATOM 602 C C . PRO A 1 77 ? 10.916 -6.562 -8.010 1.00 91.31 77 PRO A C 1
ATOM 604 O O . PRO A 1 77 ? 12.016 -6.186 -8.408 1.00 91.31 77 PRO A O 1
ATOM 607 N N . ILE A 1 78 ? 10.619 -7.846 -7.806 1.00 85.88 78 ILE A N 1
ATOM 608 C CA . ILE A 1 78 ? 11.501 -8.979 -8.121 1.00 85.88 78 ILE A CA 1
ATOM 609 C C . ILE A 1 78 ? 10.794 -9.920 -9.105 1.00 85.88 78 ILE A C 1
ATOM 611 O O . ILE A 1 78 ? 9.623 -9.722 -9.434 1.00 85.88 78 ILE A O 1
ATOM 615 N N . GLN A 1 79 ? 11.485 -10.956 -9.582 1.00 82.75 79 GLN A N 1
ATOM 616 C CA . GLN A 1 79 ? 10.926 -11.939 -10.516 1.00 82.75 79 GLN A CA 1
ATOM 617 C C . GLN A 1 79 ? 10.012 -12.963 -9.808 1.00 82.75 79 GLN A C 1
ATOM 619 O O . GLN A 1 79 ? 10.235 -14.166 -9.880 1.00 82.75 79 GLN A O 1
ATOM 624 N N . ASP A 1 80 ? 8.986 -12.478 -9.106 1.00 82.62 80 ASP A N 1
ATOM 625 C CA . ASP A 1 80 ? 7.964 -13.291 -8.426 1.00 82.62 80 ASP A CA 1
ATOM 626 C C . ASP A 1 80 ? 6.547 -13.092 -8.987 1.00 82.62 80 ASP A C 1
ATOM 628 O O . ASP A 1 80 ? 5.598 -13.716 -8.521 1.00 82.62 80 ASP A O 1
ATOM 632 N N . GLY A 1 81 ? 6.392 -12.219 -9.987 1.00 82.75 81 GLY A N 1
ATOM 633 C CA . GLY A 1 81 ? 5.109 -11.924 -10.628 1.00 82.75 81 GLY A CA 1
ATOM 634 C C . GLY A 1 81 ? 4.176 -11.007 -9.826 1.00 82.75 81 GLY A C 1
ATOM 635 O O . GLY A 1 81 ? 3.138 -10.614 -10.348 1.00 82.75 81 GLY A O 1
ATOM 636 N N . LEU A 1 82 ? 4.539 -10.609 -8.602 1.00 82.38 82 LEU A N 1
ATOM 637 C CA . LEU A 1 82 ? 3.704 -9.757 -7.744 1.00 82.38 82 LEU A CA 1
ATOM 638 C C . LEU A 1 82 ? 4.015 -8.264 -7.902 1.00 82.38 82 LEU A C 1
ATOM 640 O O . LEU A 1 82 ? 3.208 -7.420 -7.521 1.00 82.38 82 LEU A O 1
ATOM 644 N N . GLY A 1 83 ? 5.181 -7.928 -8.456 1.00 90.31 83 GLY A N 1
ATOM 645 C CA . GLY A 1 83 ? 5.631 -6.546 -8.598 1.00 90.31 83 GLY A CA 1
ATOM 646 C C . GLY A 1 83 ? 6.130 -5.945 -7.280 1.00 90.31 83 GLY A C 1
ATOM 647 O O . GLY A 1 83 ? 6.648 -6.657 -6.410 1.00 90.31 83 GLY A O 1
ATOM 648 N N . ALA A 1 84 ? 6.028 -4.621 -7.161 1.00 93.56 84 ALA A N 1
ATOM 649 C CA . ALA A 1 84 ? 6.487 -3.878 -5.989 1.00 93.56 84 ALA A CA 1
ATOM 650 C C . ALA A 1 84 ? 5.529 -4.073 -4.810 1.00 93.56 84 ALA A C 1
ATOM 652 O O . ALA A 1 84 ? 4.319 -4.164 -5.013 1.00 93.56 84 ALA A O 1
ATOM 653 N N . LYS A 1 85 ? 6.052 -4.126 -3.582 1.00 94.38 85 LYS A N 1
ATOM 654 C CA . LYS A 1 85 ? 5.270 -4.443 -2.378 1.00 94.38 85 LYS A CA 1
ATOM 655 C C . LYS A 1 85 ? 5.393 -3.318 -1.363 1.00 94.38 85 LYS A C 1
ATOM 657 O O . LYS A 1 85 ? 6.497 -2.922 -0.991 1.00 94.38 85 LYS A O 1
ATOM 662 N N . PHE A 1 86 ? 4.246 -2.856 -0.894 1.00 95.81 86 PHE A N 1
ATOM 663 C CA . PHE A 1 86 ? 4.099 -1.828 0.122 1.00 95.81 86 PHE A CA 1
ATOM 664 C C . PHE A 1 86 ? 3.503 -2.479 1.361 1.00 95.81 86 PHE A C 1
ATOM 666 O O . PHE A 1 86 ? 2.375 -2.970 1.321 1.00 95.81 86 PHE A O 1
ATOM 673 N N . VAL A 1 87 ? 4.280 -2.533 2.436 1.00 94.31 87 VAL A N 1
ATOM 674 C CA . VAL A 1 87 ? 3.929 -3.273 3.646 1.00 94.31 87 VAL A CA 1
ATOM 675 C C . VAL A 1 87 ? 3.534 -2.290 4.740 1.00 94.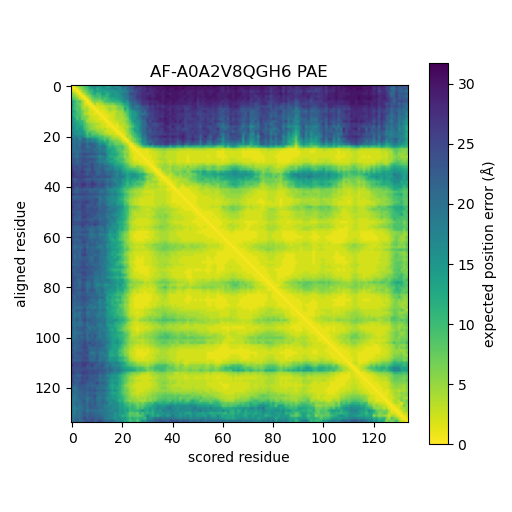31 87 VAL A C 1
ATOM 677 O O . VAL A 1 87 ? 4.292 -1.379 5.077 1.00 94.31 87 VAL A O 1
ATOM 680 N N . PHE A 1 88 ? 2.360 -2.499 5.318 1.00 95.50 88 PHE A N 1
ATOM 681 C CA . PHE A 1 88 ? 1.793 -1.702 6.400 1.00 95.50 88 PHE A CA 1
ATOM 682 C C . PHE A 1 88 ? 1.539 -2.597 7.618 1.00 95.50 88 PHE A C 1
ATOM 684 O O . PHE A 1 88 ? 1.302 -3.797 7.454 1.00 95.50 88 PHE A O 1
ATOM 691 N N . PRO A 1 89 ? 1.566 -2.055 8.845 1.00 92.62 89 PRO A N 1
ATOM 692 C CA . PRO A 1 89 ? 1.223 -2.835 10.022 1.00 92.62 89 PRO A CA 1
ATOM 693 C C . PRO A 1 89 ? -0.280 -3.136 10.023 1.00 92.62 89 PRO A C 1
ATOM 695 O O . PRO A 1 89 ? -1.098 -2.250 9.766 1.00 92.62 89 PRO A O 1
ATOM 698 N N . ARG A 1 90 ? -0.658 -4.382 10.336 1.00 89.38 90 ARG A N 1
ATOM 699 C CA . ARG A 1 90 ? -2.076 -4.751 10.476 1.00 89.38 90 ARG A CA 1
ATOM 700 C C . ARG A 1 90 ? -2.683 -4.177 11.752 1.00 89.38 90 ARG A C 1
ATOM 702 O O . ARG A 1 90 ? -3.860 -3.828 11.761 1.00 89.38 90 ARG A O 1
ATOM 709 N N . MET A 1 91 ? -1.877 -4.065 12.807 1.00 90.50 91 MET A N 1
ATOM 710 C CA . MET A 1 91 ? -2.287 -3.587 14.124 1.00 90.50 91 MET A CA 1
ATOM 711 C C . MET A 1 91 ? -1.734 -2.185 14.385 1.00 90.50 91 MET A C 1
ATOM 713 O O . MET A 1 91 ? -0.532 -1.953 14.291 1.00 90.50 91 MET A O 1
ATOM 717 N N . VAL A 1 92 ? -2.610 -1.259 14.763 1.00 90.25 92 VAL A N 1
ATOM 718 C CA . VAL A 1 92 ? -2.262 0.092 15.214 1.00 90.25 92 VAL A CA 1
ATOM 719 C C . VAL A 1 92 ? -2.887 0.274 16.592 1.00 90.25 92 VAL A C 1
ATOM 721 O O . VAL A 1 92 ? -4.075 0.016 16.770 1.00 90.25 92 VAL A O 1
ATOM 724 N N . GLU A 1 93 ? -2.078 0.647 17.587 1.00 88.38 93 GLU A N 1
ATOM 725 C CA . GLU A 1 93 ? -2.527 0.798 18.986 1.00 88.38 93 GLU A CA 1
ATOM 726 C C . GLU A 1 93 ? -3.227 -0.464 19.540 1.00 88.38 93 GLU A C 1
ATOM 728 O O . GLU A 1 93 ? -4.221 -0.396 20.263 1.00 88.38 93 GLU A O 1
ATOM 733 N N . GLY A 1 94 ? -2.725 -1.645 19.161 1.00 87.19 94 GLY A N 1
ATOM 734 C CA . GLY A 1 94 ? -3.254 -2.936 19.614 1.00 87.19 94 GLY A CA 1
ATOM 735 C C . GLY A 1 94 ? -4.585 -3.352 18.977 1.00 87.19 94 GLY A C 1
ATOM 736 O O . GLY A 1 94 ? -5.179 -4.333 19.419 1.00 87.19 94 GLY A O 1
ATOM 737 N N . LYS A 1 95 ? -5.065 -2.642 17.947 1.00 89.94 95 LYS A N 1
ATOM 738 C CA . LYS A 1 95 ? -6.307 -2.964 17.226 1.00 89.94 95 LYS A CA 1
ATOM 739 C C . LYS A 1 95 ? -6.062 -3.083 15.719 1.00 89.94 95 LYS A C 1
ATOM 741 O O . LYS A 1 95 ? -5.186 -2.384 15.208 1.00 89.94 95 LYS A O 1
ATOM 746 N N . PRO A 1 96 ? -6.839 -3.904 14.990 1.00 90.25 96 PRO A N 1
ATOM 747 C CA . PRO A 1 96 ? -6.751 -3.955 13.536 1.00 90.25 96 PRO A CA 1
ATOM 748 C C . PRO A 1 96 ? -6.983 -2.573 12.926 1.00 90.25 96 PRO A C 1
ATOM 750 O O . PRO A 1 96 ? -7.972 -1.907 13.237 1.00 90.25 96 PRO A O 1
ATOM 753 N N . PHE A 1 97 ? -6.080 -2.138 12.050 1.00 92.81 97 PHE A N 1
ATOM 754 C CA . PHE A 1 97 ? -6.250 -0.885 11.325 1.00 92.81 97 PHE A CA 1
ATOM 755 C C . PHE A 1 97 ? -7.403 -0.989 10.325 1.00 92.81 97 PHE A C 1
ATOM 757 O O . PHE A 1 97 ? -8.184 -0.052 10.203 1.00 92.81 97 PHE A O 1
ATOM 764 N N . ILE A 1 98 ? -7.551 -2.131 9.650 1.00 90.81 98 ILE A N 1
ATOM 765 C CA . ILE A 1 98 ? -8.681 -2.416 8.758 1.00 90.81 98 ILE A CA 1
ATOM 766 C C . ILE A 1 98 ? -9.539 -3.504 9.403 1.00 90.81 98 ILE A C 1
ATOM 768 O O . ILE A 1 98 ? -9.048 -4.565 9.783 1.00 90.81 98 ILE A O 1
ATOM 772 N N . ASP A 1 99 ? -10.828 -3.220 9.511 1.00 88.50 99 ASP A N 1
ATOM 773 C CA . ASP A 1 99 ? -11.877 -4.105 10.011 1.00 88.50 99 ASP A CA 1
ATOM 774 C C . ASP A 1 99 ? -13.083 -4.070 9.054 1.00 88.50 99 ASP A C 1
ATOM 776 O O . ASP A 1 99 ? -13.149 -3.224 8.159 1.00 88.50 99 ASP A O 1
ATOM 780 N N . ALA A 1 100 ? -14.074 -4.942 9.262 1.00 85.94 100 ALA A N 1
ATOM 781 C CA . ALA A 1 100 ? -15.272 -5.021 8.417 1.00 85.94 100 ALA A CA 1
ATOM 782 C C . ALA A 1 100 ? -16.077 -3.701 8.326 1.00 85.94 100 ALA A C 1
ATOM 784 O O . ALA A 1 100 ? -16.810 -3.482 7.364 1.00 85.94 100 ALA A O 1
ATOM 785 N N . ASN A 1 101 ? -15.924 -2.791 9.294 1.00 86.44 101 ASN A N 1
ATOM 786 C CA . ASN A 1 101 ? -16.646 -1.517 9.363 1.00 86.44 101 ASN A CA 1
ATOM 787 C C . ASN A 1 101 ? -15.868 -0.346 8.740 1.00 86.44 101 ASN A C 1
ATOM 789 O O . ASN A 1 101 ? -16.400 0.766 8.604 1.00 86.44 101 ASN A O 1
ATOM 793 N N . SER A 1 102 ? -14.624 -0.585 8.322 1.00 88.56 102 SER A N 1
ATOM 794 C CA . SER A 1 102 ? -13.718 0.435 7.791 1.00 88.56 102 SER A CA 1
ATOM 795 C C . SER A 1 102 ? -14.204 1.024 6.458 1.00 88.56 102 SER A C 1
ATOM 797 O O . SER A 1 102 ? -13.847 2.150 6.116 1.00 88.56 102 SER A O 1
ATOM 799 N N . GLY A 1 103 ? -15.119 0.337 5.764 1.00 90.44 103 GLY A N 1
ATOM 800 C CA . GLY A 1 103 ? -15.816 0.819 4.570 1.00 90.44 103 GLY A CA 1
ATOM 801 C C . GLY A 1 103 ? -14.920 0.849 3.338 1.00 90.44 103 GLY A C 1
ATOM 802 O O . GLY A 1 103 ? -14.846 -0.144 2.624 1.00 90.44 103 GLY A O 1
ATOM 803 N N . GLU A 1 104 ? -14.247 1.972 3.090 1.00 93.62 104 GLU A N 1
ATOM 804 C CA . GLU A 1 104 ? -13.272 2.106 2.004 1.00 93.62 104 GLU A CA 1
ATOM 805 C C . GLU A 1 104 ? -11.888 2.428 2.559 1.00 93.62 104 GLU A C 1
ATOM 807 O O . GLU A 1 104 ? -11.744 3.243 3.476 1.00 93.62 104 GLU A O 1
ATOM 812 N N . ILE A 1 105 ? -10.876 1.804 1.959 1.00 95.81 105 ILE A N 1
ATOM 813 C CA . ILE A 1 105 ? -9.466 2.053 2.234 1.00 95.81 105 ILE A CA 1
ATOM 814 C C . ILE A 1 105 ? -8.834 2.672 1.000 1.00 95.81 105 ILE A C 1
ATOM 816 O O . ILE A 1 105 ? -8.905 2.118 -0.095 1.00 95.81 105 ILE A O 1
ATOM 820 N N . ARG A 1 106 ? -8.191 3.821 1.174 1.00 97.62 106 ARG A N 1
ATOM 821 C CA . ARG A 1 106 ? -7.417 4.490 0.137 1.00 97.62 106 ARG A CA 1
ATOM 822 C C . ARG A 1 106 ? -5.938 4.187 0.325 1.00 97.62 106 ARG A C 1
ATOM 824 O O . ARG A 1 106 ? -5.352 4.602 1.314 1.00 97.62 106 ARG A O 1
ATOM 831 N N . PHE A 1 107 ? -5.329 3.548 -0.661 1.00 97.94 107 PHE A N 1
ATOM 832 C CA . PHE A 1 107 ? -3.882 3.523 -0.823 1.00 97.94 107 PHE A CA 1
ATOM 833 C C . PHE A 1 107 ? -3.433 4.766 -1.587 1.00 97.94 107 PHE A C 1
ATOM 835 O O . PHE A 1 107 ? -3.968 5.060 -2.662 1.00 97.94 107 PHE A O 1
ATOM 842 N N . ALA A 1 108 ? -2.456 5.485 -1.043 1.00 97.69 108 ALA A N 1
ATOM 843 C CA . ALA A 1 108 ? -1.820 6.621 -1.693 1.00 97.69 108 ALA A CA 1
ATOM 844 C C . ALA A 1 108 ? -0.298 6.489 -1.607 1.00 97.69 108 ALA A C 1
ATOM 846 O O . ALA A 1 108 ? 0.220 6.172 -0.542 1.00 97.69 108 ALA A O 1
ATOM 847 N N . THR A 1 109 ? 0.403 6.745 -2.711 1.00 96.38 109 THR A N 1
ATOM 848 C CA . THR A 1 109 ? 1.871 6.801 -2.768 1.00 96.38 109 THR A CA 1
ATOM 849 C C . THR A 1 109 ? 2.327 7.813 -3.816 1.00 96.38 109 THR A C 1
ATOM 851 O O . THR A 1 109 ? 1.646 8.031 -4.827 1.00 96.38 109 THR A O 1
ATOM 854 N N . GLU A 1 110 ? 3.483 8.425 -3.576 1.00 94.50 110 GLU A N 1
ATOM 855 C CA . GLU A 1 110 ? 4.190 9.254 -4.549 1.00 94.50 110 GLU A CA 1
ATOM 856 C C . GLU A 1 110 ? 5.533 8.593 -4.866 1.00 94.50 110 GLU A C 1
ATOM 858 O O . GLU A 1 110 ? 6.384 8.447 -3.987 1.00 94.50 110 GLU A O 1
ATOM 863 N N . LEU A 1 111 ? 5.687 8.172 -6.120 1.00 88.44 111 LEU A N 1
ATOM 864 C CA . LEU A 1 111 ? 6.875 7.540 -6.678 1.00 88.44 111 LEU A CA 1
ATOM 865 C C . LEU A 1 111 ? 7.647 8.589 -7.485 1.00 88.44 111 LEU A C 1
ATOM 867 O O . LEU A 1 111 ? 7.14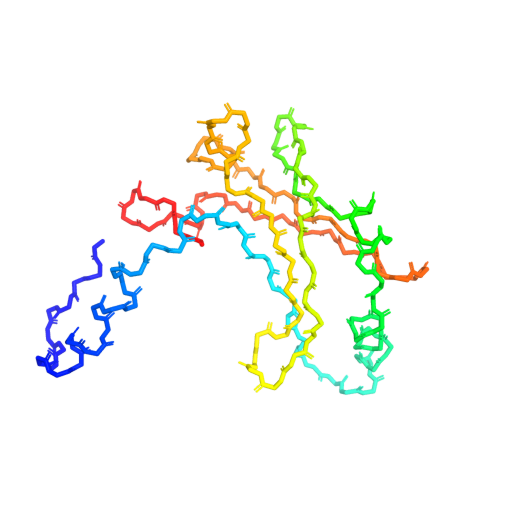4 9.133 -8.477 1.00 88.44 111 LEU A O 1
ATOM 871 N N . GLY A 1 112 ? 8.860 8.899 -7.033 1.00 82.19 112 GLY A N 1
ATOM 872 C CA . GLY A 1 112 ? 9.670 9.955 -7.629 1.00 82.19 112 GLY A CA 1
ATOM 873 C C . GLY A 1 112 ? 8.953 11.308 -7.618 1.00 82.19 112 GLY A C 1
ATOM 874 O O . GLY A 1 112 ? 8.256 11.662 -6.669 1.00 82.19 112 GLY A O 1
ATOM 875 N N . LYS A 1 113 ? 9.132 12.094 -8.686 1.00 78.38 113 LYS A N 1
ATOM 876 C CA . LYS A 1 113 ? 8.532 13.440 -8.809 1.00 78.38 113 LYS A CA 1
ATOM 877 C C . LYS A 1 113 ? 7.253 13.482 -9.643 1.00 78.38 113 LYS A C 1
ATOM 879 O O . LYS A 1 113 ? 6.562 14.498 -9.640 1.00 78.38 113 LYS A O 1
ATOM 884 N N . THR A 1 114 ? 6.964 12.431 -10.403 1.00 77.38 114 THR A N 1
ATOM 885 C CA . THR A 1 114 ? 5.983 12.481 -11.500 1.00 77.38 114 THR A CA 1
ATOM 886 C C . THR A 1 114 ? 4.837 11.495 -11.336 1.00 77.38 114 THR A C 1
ATOM 888 O O . THR A 1 114 ? 3.775 11.710 -11.918 1.00 77.38 114 THR A O 1
ATOM 891 N N . VAL A 1 115 ? 5.006 10.437 -10.540 1.00 86.69 115 VAL A N 1
ATOM 892 C CA . VAL A 1 115 ? 4.018 9.364 -10.437 1.00 86.69 115 VAL A CA 1
ATOM 893 C C . VAL A 1 115 ? 3.321 9.440 -9.085 1.00 86.69 115 VAL A C 1
ATOM 895 O O . VAL A 1 115 ? 3.906 9.179 -8.041 1.00 86.69 115 VAL A O 1
ATOM 898 N N . LYS A 1 116 ? 2.029 9.772 -9.107 1.00 92.19 116 LYS A N 1
ATOM 899 C CA . LYS A 1 116 ? 1.157 9.711 -7.930 1.00 92.19 116 LYS A CA 1
ATOM 900 C C . LYS A 1 116 ? 0.101 8.646 -8.146 1.00 92.19 116 LYS A C 1
ATOM 902 O O . LYS A 1 116 ? -0.629 8.686 -9.136 1.00 92.19 116 LYS A O 1
ATOM 907 N N . ILE A 1 117 ? 0.006 7.705 -7.216 1.00 92.88 117 ILE A N 1
ATOM 908 C CA . ILE A 1 117 ? -0.971 6.620 -7.271 1.00 92.88 117 ILE A CA 1
ATOM 909 C C . ILE A 1 117 ? -1.926 6.797 -6.102 1.00 92.88 117 ILE A C 1
ATOM 911 O O . ILE A 1 117 ? -1.511 6.937 -4.958 1.00 92.88 117 ILE A O 1
ATOM 915 N N . SER A 1 118 ? -3.222 6.799 -6.406 1.00 95.81 118 SER A N 1
ATOM 916 C CA . SER A 1 118 ? -4.292 6.866 -5.418 1.00 95.81 118 SER A CA 1
ATOM 917 C C . SER A 1 118 ? -5.394 5.898 -5.829 1.00 95.81 118 SER A C 1
ATOM 919 O O . SER A 1 118 ? -6.073 6.121 -6.833 1.00 95.81 118 SER A O 1
ATOM 921 N N . ARG A 1 119 ? -5.574 4.820 -5.067 1.00 95.75 119 ARG A N 1
ATOM 922 C CA . ARG A 1 119 ? -6.578 3.780 -5.328 1.00 95.75 119 ARG A CA 1
ATOM 923 C C . ARG A 1 119 ? -7.408 3.519 -4.085 1.00 95.75 119 ARG A C 1
ATOM 925 O O . ARG A 1 119 ? -6.896 3.617 -2.978 1.00 95.75 119 ARG A O 1
ATOM 932 N N . ARG A 1 120 ? -8.695 3.234 -4.280 1.00 95.94 120 ARG A N 1
ATOM 933 C CA . ARG A 1 120 ? -9.629 2.890 -3.206 1.00 95.94 120 ARG A CA 1
ATOM 934 C C . ARG A 1 120 ? -10.070 1.444 -3.357 1.00 95.94 120 ARG A C 1
ATOM 936 O O . ARG A 1 120 ? -10.326 1.009 -4.476 1.00 95.94 120 ARG A O 1
ATOM 943 N N . PHE A 1 121 ? -10.176 0.758 -2.230 1.00 93.19 121 PHE A N 1
ATOM 944 C CA . PHE A 1 121 ? -10.639 -0.616 -2.112 1.00 93.19 121 PHE A CA 1
ATOM 945 C C . PHE A 1 121 ? -11.823 -0.639 -1.155 1.00 93.19 121 PHE A C 1
ATOM 947 O O . PHE A 1 121 ? -11.754 -0.057 -0.067 1.00 93.19 121 PHE A O 1
ATOM 954 N N . LYS A 1 122 ? -12.913 -1.293 -1.552 1.00 92.38 122 LYS A N 1
ATOM 955 C CA . LYS A 1 122 ? -14.054 -1.507 -0.667 1.00 92.38 122 LYS A CA 1
ATOM 956 C C . LYS A 1 122 ? -13.777 -2.727 0.189 1.00 92.38 122 LYS A C 1
ATOM 958 O O . LYS A 1 122 ? -13.602 -3.824 -0.324 1.00 92.38 122 LYS A O 1
ATOM 963 N N . VAL A 1 123 ? -13.804 -2.542 1.501 1.00 88.69 123 VAL A N 1
ATOM 964 C CA . VAL A 1 123 ? -13.583 -3.613 2.479 1.00 88.69 123 VAL A CA 1
ATOM 965 C C . VAL A 1 123 ? -14.587 -4.742 2.276 1.00 88.69 123 VAL A C 1
ATOM 967 O O . VAL A 1 123 ? -14.214 -5.901 2.359 1.00 88.69 123 VAL A O 1
ATOM 970 N N . THR A 1 124 ? -15.835 -4.427 1.920 1.00 86.00 124 THR A N 1
ATOM 971 C CA . THR A 1 124 ? -16.873 -5.425 1.618 1.00 86.00 124 THR A CA 1
ATOM 972 C C . THR A 1 124 ? -16.512 -6.354 0.457 1.00 86.00 124 THR A C 1
ATOM 974 O O . THR A 1 124 ? -16.998 -7.475 0.424 1.00 86.00 124 THR A O 1
ATOM 977 N N . GLU A 1 125 ? -15.671 -5.906 -0.479 1.00 85.00 125 GLU A N 1
ATOM 978 C CA . GLU A 1 125 ? -15.177 -6.710 -1.609 1.00 85.00 125 GLU A CA 1
ATOM 979 C C . GLU A 1 125 ? -13.929 -7.532 -1.235 1.00 85.00 125 GLU A C 1
ATOM 981 O O . GLU A 1 125 ? -13.519 -8.407 -1.988 1.00 85.00 125 GLU A O 1
ATOM 986 N N . MET A 1 126 ? -13.346 -7.267 -0.062 1.00 82.00 126 MET A N 1
ATOM 987 C CA . MET A 1 126 ? -12.216 -7.996 0.529 1.00 82.00 126 MET A CA 1
ATOM 988 C C . MET A 1 126 ? -12.678 -8.999 1.604 1.00 82.00 126 MET A C 1
ATOM 990 O O . MET A 1 126 ? -11.864 -9.639 2.267 1.00 82.00 126 MET A O 1
ATOM 994 N N . MET A 1 127 ? -13.990 -9.110 1.833 1.00 73.44 127 MET A N 1
ATOM 995 C CA . MET A 1 127 ? -14.559 -10.066 2.779 1.00 73.44 127 MET A CA 1
ATOM 996 C C . MET A 1 127 ? -14.771 -11.414 2.090 1.00 73.44 127 MET A C 1
ATOM 998 O O . MET A 1 127 ? -15.481 -11.496 1.089 1.00 73.44 127 MET A O 1
ATOM 1002 N N . TYR A 1 128 ? -14.249 -12.483 2.682 1.00 64.44 128 TYR A N 1
ATOM 1003 C CA . TYR A 1 128 ? -14.554 -13.856 2.299 1.00 64.44 128 TYR A CA 1
ATOM 1004 C C . TYR A 1 128 ? -15.047 -14.628 3.528 1.00 64.44 128 TYR A C 1
ATOM 1006 O O . TYR A 1 128 ? -14.412 -14.632 4.580 1.00 64.44 128 TYR A O 1
ATOM 1014 N N . ASP A 1 129 ? -16.231 -15.240 3.421 1.00 66.19 129 ASP A N 1
ATOM 1015 C CA . ASP A 1 129 ? -16.882 -15.983 4.515 1.00 66.19 129 ASP A CA 1
ATOM 1016 C C . ASP A 1 129 ? -16.981 -15.204 5.846 1.00 66.19 129 ASP A C 1
ATOM 1018 O O . ASP A 1 129 ? -16.668 -15.699 6.928 1.00 66.19 129 ASP A O 1
ATOM 1022 N N . GLY A 1 130 ? -17.351 -13.921 5.762 1.00 61.12 130 GLY A N 1
ATOM 1023 C CA . GLY A 1 130 ? -17.505 -13.055 6.937 1.00 61.12 130 GLY A CA 1
ATOM 1024 C C . GLY A 1 130 ? -16.193 -12.663 7.626 1.00 61.12 130 GLY A C 1
ATOM 1025 O O . GLY A 1 130 ? -16.228 -11.950 8.630 1.00 61.12 130 GLY A O 1
ATOM 1026 N N . LYS A 1 131 ? -15.040 -13.065 7.081 1.00 66.31 131 LYS A N 1
ATOM 1027 C CA . LYS A 1 131 ? -13.709 -12.647 7.526 1.00 66.31 131 LYS A CA 1
ATOM 1028 C C . LYS A 1 131 ? -13.077 -11.735 6.489 1.00 66.31 131 LYS A C 1
ATOM 1030 O O . LYS A 1 131 ? -13.325 -11.858 5.295 1.00 66.31 131 LYS A O 1
ATOM 1035 N N . LEU A 1 132 ? -12.271 -10.797 6.965 1.00 65.19 132 LEU A N 1
ATOM 1036 C CA . LEU A 1 132 ? -11.519 -9.911 6.092 1.00 65.19 132 LEU A CA 1
ATOM 1037 C C . LEU A 1 132 ? -10.260 -10.662 5.627 1.00 65.19 132 LEU A C 1
ATOM 1039 O O . LEU A 1 132 ? -9.388 -10.947 6.452 1.00 65.19 132 LEU A O 1
ATOM 1043 N N . GLU A 1 133 ? -10.201 -11.011 4.341 1.00 60.31 133 GLU A N 1
ATOM 1044 C CA . GLU A 1 133 ? -9.079 -11.723 3.717 1.00 60.31 133 GLU A CA 1
ATOM 1045 C C . GLU A 1 133 ? -8.240 -10.747 2.880 1.00 60.31 133 GLU A C 1
ATOM 1047 O O . GLU A 1 133 ? -8.740 -10.111 1.952 1.00 60.31 133 GLU A O 1
ATOM 1052 N N . PHE A 1 134 ? -6.974 -10.580 3.269 1.00 59.34 134 PHE A N 1
ATOM 1053 C CA . PHE A 1 134 ? -5.961 -9.726 2.638 1.00 59.34 134 PHE A CA 1
ATOM 1054 C C . PHE A 1 134 ? -4.578 -10.057 3.200 1.00 59.34 134 PHE A C 1
ATOM 1056 O O . PHE A 1 134 ? -4.516 -10.508 4.374 1.00 59.34 134 PHE A O 1
#

pLDDT: mean 81.87, std 15.75, range [42.47, 98.19]

Mean predicted aligned error: 9.54 Å

Secondary structure (DSSP, 8-state):
----TTS-HHHHHHHHHHHTS--TTEEEEEE---S-HHHHHHHHHHHHH--HHHHHHH-EEEETTS-EEE--EEE---TTSS-EEEEEESEETTEESS-TT--EEEEEEEETTTEEEEEEEEGGGSEETTEE--